Protein AF-A0A7S3JB21-F1 (afdb_monomer)

Solvent-accessible surface area (backbone atoms only — not comparable to full-atom values): 6173 Å² total; per-residue (Å²): 141,82,72,53,51,40,20,46,41,90,96,59,46,76,76,26,79,78,71,67,78,84,85,50,70,78,44,38,32,40,47,36,58,66,52,74,46,87,99,73,54,70,49,70,54,73,39,42,30,38,30,36,69,33,92,88,44,84,96,42,73,39,76,45,76,68,59,73,72,71,80,67,67,92,78,57,66,67,92,80,49,55,71,67,54,51,50,50,53,51,52,52,42,47,56,43,73,75,106

Nearest PDB structures (foldseek):
  5jr6-assembly1_B  TM=9.385E-01  e=4.884E-07  Plasmodium falciparum 3D7
  5jr6-assembly1_A  TM=9.382E-01  e=1.530E-06  Plasmodium falciparum 3D7
  5cnx-assembly1_C  TM=8.481E-01  e=8.242E-03  Escherichia coli K-12
  4bqu-assembly2_B  TM=5.488E-01  e=3.781E+00  Rhipicephalus appendiculatus
  7lhd-assembly1_FD  TM=3.035E-01  e=9.312E+00  Qubevirus durum

Secondary structure (DSSP, 8-state):
---S--B--TTS-SSBS--SSS--TT-EEEE--EEEETTTEEEE--EEEEEEE-SSSTT-EEEEE-------GGG--GGG--HHHHHHHHHHHHHHHH-

Mean predicted aligned error: 3.31 Å

Organism: NCBI:txid151035

Sequence (99 aa):
MHGTGHGVGHFLNVHEGPYLKPWRHGMVHTNEPGFYKEGAFGIRIENMLICLNDEKFEGFLRFENITKFPYWKRLIDPKFLNHEDVDYINEYHQNVRDA

InterPro domains:
  IPR000994 Peptidase M24 [PF00557] (1-50)
  IPR032416 Peptidase M24, C-terminal domain [PF16188] (59-98)
  IPR036005 Creatinase/aminopeptidase-like [G3DSA:3.90.230.10] (1-99)
  IPR036005 Creatinase/aminopeptidase-like [SSF55920] (1-85)
  IPR050422 Xaa-Pro aminopeptidase P [PTHR43763] (2-98)

pLDDT: mean 95.32, std 5.76, range [65.94, 98.56]

Radius of gyration: 15.51 Å; Cα contacts (8 Å, |Δi|>4): 131; chains: 1; bounding box: 36×33×43 Å

Structure (mmCIF, N/CA/C/O backbone):
data_AF-A0A7S3JB21-F1
#
_entry.id   AF-A0A7S3JB21-F1
#
loop_
_atom_site.group_PDB
_atom_site.id
_atom_site.type_symbol
_atom_site.label_atom_id
_atom_site.label_alt_id
_atom_site.label_comp_id
_atom_site.label_asym_id
_atom_site.label_entity_id
_atom_site.label_seq_id
_atom_site.pdbx_PDB_ins_code
_atom_site.Cartn_x
_atom_site.Cartn_y
_atom_site.Cartn_z
_atom_site.occupancy
_atom_site.B_iso_or_equiv
_atom_site.auth_seq_id
_atom_site.auth_comp_id
_atom_site.auth_asym_id
_atom_site.auth_atom_id
_atom_site.pdbx_PDB_model_num
ATOM 1 N N . MET A 1 1 ? 6.449 -3.549 18.787 1.00 79.44 1 MET A N 1
ATOM 2 C CA . MET A 1 1 ? 7.002 -2.599 17.794 1.00 79.44 1 MET A CA 1
ATOM 3 C C . MET A 1 1 ? 7.591 -3.423 16.653 1.00 79.44 1 MET A C 1
ATOM 5 O O . MET A 1 1 ? 8.192 -4.444 16.961 1.00 79.44 1 MET A O 1
ATOM 9 N N . HIS A 1 2 ? 7.368 -3.053 15.387 1.00 94.44 2 HIS A N 1
ATOM 10 C CA . HIS A 1 2 ? 7.856 -3.783 14.202 1.00 94.44 2 HIS A CA 1
ATOM 11 C C . HIS A 1 2 ? 8.277 -2.806 13.086 1.00 94.44 2 HIS A C 1
ATOM 13 O O . HIS A 1 2 ? 8.016 -1.609 13.202 1.00 94.44 2 HIS A O 1
ATOM 19 N N . GLY A 1 3 ? 8.951 -3.301 12.041 1.00 92.69 3 GLY A N 1
ATOM 20 C CA . GLY A 1 3 ? 9.301 -2.506 10.856 1.00 92.69 3 GLY A CA 1
ATOM 21 C C . GLY A 1 3 ? 8.095 -2.260 9.944 1.00 92.69 3 GLY A C 1
ATOM 22 O O . GLY A 1 3 ? 7.100 -2.968 10.038 1.00 92.69 3 GLY A O 1
ATOM 23 N N . THR A 1 4 ? 8.173 -1.266 9.058 1.00 93.94 4 THR A N 1
ATOM 24 C CA . THR A 1 4 ? 7.073 -0.923 8.131 1.00 93.94 4 THR A CA 1
ATOM 25 C C . THR A 1 4 ? 6.943 -1.897 6.955 1.00 93.94 4 THR A C 1
ATOM 27 O O . THR A 1 4 ? 5.954 -1.835 6.236 1.00 93.94 4 THR A O 1
ATOM 30 N N . GLY A 1 5 ? 7.930 -2.768 6.742 1.00 93.75 5 GLY A N 1
ATOM 31 C CA . GLY A 1 5 ? 7.865 -3.817 5.730 1.00 93.75 5 GLY A CA 1
ATOM 32 C C . GLY A 1 5 ? 9.178 -4.561 5.525 1.00 93.75 5 GLY A C 1
ATOM 33 O O . GLY A 1 5 ? 10.218 -4.184 6.076 1.00 93.75 5 GLY A O 1
ATOM 34 N N . HIS A 1 6 ? 9.136 -5.588 4.684 1.00 94.94 6 HIS A N 1
ATOM 35 C CA . HIS A 1 6 ? 10.259 -6.449 4.317 1.00 94.94 6 HIS A CA 1
ATOM 36 C C . HIS A 1 6 ? 10.202 -6.860 2.836 1.00 94.94 6 HIS A C 1
ATOM 38 O O . HIS A 1 6 ? 9.156 -6.761 2.192 1.00 94.94 6 HIS A O 1
ATOM 44 N N . GLY A 1 7 ? 11.329 -7.337 2.296 1.00 94.69 7 GLY A N 1
ATOM 45 C CA . GLY A 1 7 ? 11.377 -7.869 0.936 1.00 94.69 7 GLY A CA 1
ATOM 46 C C . GLY A 1 7 ? 10.632 -9.198 0.847 1.00 94.69 7 GLY A C 1
ATOM 47 O O . GLY A 1 7 ? 10.501 -9.900 1.855 1.00 94.69 7 GLY A O 1
ATOM 48 N N . VAL A 1 8 ? 10.150 -9.544 -0.345 1.00 96.12 8 VAL A N 1
ATOM 49 C CA . VAL A 1 8 ? 9.462 -10.817 -0.605 1.00 96.12 8 VAL A CA 1
ATOM 50 C C . VAL A 1 8 ? 10.072 -11.480 -1.834 1.00 96.12 8 VAL A C 1
ATOM 52 O O . VAL A 1 8 ? 10.066 -10.901 -2.920 1.00 96.12 8 VAL A O 1
ATOM 55 N N . GLY A 1 9 ? 10.567 -12.706 -1.666 1.00 95.38 9 GLY A N 1
ATOM 56 C CA . GLY A 1 9 ? 11.167 -13.471 -2.750 1.00 95.38 9 GLY A CA 1
ATOM 57 C C . GLY A 1 9 ? 10.120 -14.137 -3.646 1.00 95.38 9 GLY A C 1
ATOM 58 O O . GLY A 1 9 ? 9.100 -14.652 -3.181 1.00 95.38 9 GLY A O 1
ATOM 59 N N . HIS A 1 10 ? 10.376 -14.181 -4.952 1.00 95.06 10 HIS A N 1
ATOM 60 C CA . HIS A 1 10 ? 9.486 -14.841 -5.909 1.00 95.06 10 HIS A CA 1
ATOM 61 C C . HIS A 1 10 ? 9.592 -16.371 -5.795 1.00 95.06 10 HIS A C 1
ATOM 63 O O . HIS A 1 10 ? 10.588 -16.958 -6.214 1.00 95.06 10 HIS A O 1
ATOM 69 N N . PHE A 1 11 ? 8.559 -17.010 -5.229 1.00 96.62 11 PHE A N 1
ATOM 70 C CA . PHE A 1 11 ? 8.549 -18.441 -4.876 1.00 96.62 11 PHE A CA 1
ATOM 71 C C . PHE A 1 11 ? 9.704 -18.847 -3.933 1.00 96.62 11 PHE A C 1
ATOM 73 O O . PHE A 1 11 ? 10.226 -19.959 -3.989 1.00 96.62 11 PHE A O 1
ATOM 80 N N . LEU A 1 12 ? 10.105 -17.920 -3.058 1.00 96.31 12 LEU A N 1
ATOM 81 C CA . LEU A 1 12 ? 11.154 -18.093 -2.052 1.00 96.31 12 LEU A CA 1
ATOM 82 C C . LEU A 1 12 ? 10.632 -17.643 -0.675 1.00 96.31 12 LEU A C 1
ATOM 84 O O . LEU A 1 12 ? 9.473 -17.879 -0.332 1.00 96.31 12 LEU A O 1
ATOM 88 N N . ASN A 1 13 ? 11.488 -17.034 0.146 1.00 97.12 13 ASN A N 1
ATOM 89 C CA . ASN A 1 13 ? 11.138 -16.622 1.497 1.00 97.12 13 ASN A CA 1
ATOM 90 C C . ASN A 1 13 ? 10.159 -15.442 1.486 1.00 97.12 13 ASN A C 1
ATOM 92 O O . ASN A 1 13 ? 10.349 -14.469 0.757 1.00 97.12 13 ASN A O 1
ATOM 96 N N . VAL A 1 14 ? 9.169 -15.493 2.383 1.00 96.62 14 VAL A N 1
ATOM 97 C CA . VAL A 1 14 ? 8.264 -14.358 2.637 1.00 96.62 14 VAL A CA 1
ATOM 98 C C . VAL A 1 14 ? 9.014 -13.155 3.215 1.00 96.62 14 VAL A C 1
ATOM 100 O O . VAL A 1 14 ? 8.658 -12.024 2.923 1.00 96.62 14 VAL A O 1
ATOM 103 N N . HIS A 1 15 ? 10.084 -13.401 3.976 1.00 95.44 15 HIS A N 1
ATOM 104 C CA . HIS A 1 15 ? 11.011 -12.384 4.466 1.00 95.44 15 HIS A CA 1
ATOM 105 C C . HIS A 1 15 ? 12.341 -12.527 3.722 1.00 95.44 15 HIS A C 1
ATOM 107 O O . HIS A 1 15 ? 13.165 -13.380 4.063 1.00 95.44 15 HIS A O 1
ATOM 113 N N . GLU A 1 16 ? 12.544 -11.710 2.693 1.00 93.88 16 GLU A N 1
ATOM 114 C CA . GLU A 1 16 ? 13.769 -11.687 1.899 1.00 93.88 16 GLU A CA 1
ATOM 115 C C . GLU A 1 16 ? 14.584 -10.422 2.192 1.00 93.88 16 GLU A C 1
ATOM 117 O O . GLU A 1 16 ? 14.071 -9.302 2.206 1.00 93.88 16 GLU A O 1
ATOM 122 N N . GLY A 1 17 ? 15.874 -10.619 2.467 1.00 85.75 17 GLY A N 1
ATOM 123 C CA . GLY A 1 17 ? 16.842 -9.535 2.589 1.00 85.75 17 GLY A CA 1
ATOM 124 C C . GLY A 1 17 ? 17.560 -9.264 1.260 1.00 85.75 17 GLY A C 1
ATOM 125 O O . GLY A 1 17 ? 17.579 -10.129 0.387 1.00 85.75 17 GLY A O 1
ATOM 126 N N . PRO A 1 18 ? 18.241 -8.115 1.120 1.00 80.00 18 PRO A N 1
ATOM 127 C CA . PRO A 1 18 ? 18.442 -7.088 2.141 1.00 80.00 18 PRO A CA 1
ATOM 128 C C . PRO A 1 18 ? 17.207 -6.197 2.352 1.00 80.00 18 PRO A C 1
ATOM 130 O O . PRO A 1 18 ? 16.537 -5.796 1.411 1.00 80.00 18 PRO A O 1
ATOM 133 N N . TYR A 1 19 ? 16.938 -5.850 3.614 1.00 65.94 19 TYR A N 1
ATOM 134 C CA . TYR A 1 19 ? 15.707 -5.169 4.043 1.00 65.94 19 TYR A CA 1
ATOM 135 C C . TYR A 1 19 ? 15.637 -3.670 3.703 1.00 65.94 19 TYR A C 1
ATOM 137 O O . TYR A 1 19 ? 14.617 -3.039 3.973 1.00 65.94 19 TYR A O 1
ATOM 145 N N . LEU A 1 20 ? 16.715 -3.066 3.184 1.00 68.81 20 LEU A N 1
ATOM 146 C CA . LEU A 1 20 ? 16.836 -1.613 3.041 1.00 68.81 20 LEU A CA 1
ATOM 147 C C . LEU A 1 20 ? 17.663 -1.180 1.822 1.00 68.81 20 LEU A C 1
ATOM 149 O O . LEU A 1 20 ? 18.452 -1.940 1.268 1.00 68.81 20 LEU A O 1
ATOM 153 N N . LYS A 1 21 ? 17.444 0.098 1.483 1.00 70.44 21 LYS A N 1
ATOM 154 C CA . LYS A 1 21 ? 18.013 0.939 0.419 1.00 70.44 21 LYS A CA 1
ATOM 155 C C . LYS A 1 21 ? 19.446 0.604 -0.052 1.00 70.44 21 LYS A C 1
ATOM 157 O O . LYS A 1 21 ? 20.287 0.201 0.746 1.00 70.44 21 LYS A O 1
ATOM 162 N N . PRO A 1 22 ? 19.775 0.953 -1.312 1.00 86.62 22 PRO A N 1
ATOM 163 C CA . PRO A 1 22 ? 18.946 1.724 -2.248 1.00 86.62 22 PRO A CA 1
ATOM 164 C C . PRO A 1 22 ? 17.842 0.885 -2.896 1.00 86.62 22 PRO A C 1
ATOM 166 O O . PRO A 1 22 ? 18.076 -0.258 -3.280 1.00 86.62 22 PRO A O 1
ATOM 169 N N . TRP A 1 23 ? 16.650 1.478 -3.025 1.00 91.12 23 TRP A N 1
ATOM 170 C CA . TRP A 1 23 ? 15.562 0.902 -3.814 1.00 91.12 23 TRP A CA 1
ATOM 171 C C . TRP A 1 23 ? 15.984 0.789 -5.274 1.00 91.12 23 TRP A C 1
ATOM 173 O O . TRP A 1 23 ? 16.694 1.656 -5.789 1.00 91.12 23 TRP A O 1
ATOM 183 N N . ARG A 1 24 ? 15.541 -0.277 -5.936 1.00 92.81 24 ARG A N 1
ATOM 184 C CA . ARG A 1 24 ? 15.793 -0.516 -7.354 1.00 92.81 24 ARG A CA 1
ATOM 185 C C . ARG A 1 24 ? 14.516 -0.988 -8.028 1.00 92.81 24 ARG A C 1
ATOM 187 O O . ARG A 1 24 ? 13.698 -1.664 -7.405 1.00 92.81 24 ARG A O 1
ATOM 194 N N . HIS A 1 25 ? 14.402 -0.661 -9.309 1.00 95.00 25 HIS A N 1
ATOM 195 C CA . HIS A 1 25 ? 13.382 -1.218 -10.185 1.00 95.00 25 HIS A CA 1
ATOM 196 C C . HIS A 1 25 ? 13.320 -2.750 -10.054 1.00 95.00 25 HIS A C 1
ATOM 198 O O . HIS A 1 25 ? 14.357 -3.416 -10.055 1.00 95.00 25 HIS A O 1
ATOM 204 N N . GLY A 1 26 ? 12.111 -3.294 -9.943 1.00 95.06 26 GLY A N 1
ATOM 205 C CA . GLY A 1 26 ? 11.828 -4.723 -9.825 1.00 95.06 26 GLY A CA 1
ATOM 206 C C . GLY A 1 26 ? 11.825 -5.275 -8.396 1.00 95.06 26 GLY A C 1
ATOM 207 O O . GLY A 1 26 ? 11.421 -6.417 -8.204 1.00 95.06 26 GLY A O 1
ATOM 208 N N . MET A 1 27 ? 12.239 -4.502 -7.384 1.00 95.31 27 MET A N 1
ATOM 209 C CA . MET A 1 27 ? 12.154 -4.954 -5.989 1.00 95.31 27 MET A CA 1
ATOM 210 C C . MET A 1 27 ? 10.694 -5.072 -5.533 1.00 95.31 27 MET A C 1
ATOM 212 O O . MET A 1 27 ? 9.902 -4.158 -5.768 1.00 95.31 27 MET A O 1
ATOM 216 N N . VAL A 1 28 ? 10.367 -6.165 -4.836 1.00 95.75 28 VAL A N 1
ATOM 217 C CA . VAL A 1 28 ? 9.053 -6.407 -4.224 1.00 95.75 28 VAL A CA 1
ATOM 218 C C . VAL A 1 28 ? 9.169 -6.325 -2.703 1.00 95.75 28 VAL A C 1
ATOM 220 O O . VAL A 1 28 ? 10.046 -6.957 -2.114 1.00 95.75 28 VAL A O 1
ATOM 223 N N . HIS A 1 29 ? 8.286 -5.550 -2.071 1.00 95.44 29 HIS A N 1
ATOM 224 C CA . HIS A 1 29 ? 8.326 -5.266 -0.631 1.00 95.44 29 HIS A CA 1
ATOM 225 C C . HIS A 1 29 ? 6.921 -5.187 -0.032 1.00 95.44 29 HIS A C 1
ATOM 227 O O . HIS A 1 29 ? 5.973 -4.856 -0.742 1.00 95.44 29 HIS A O 1
ATOM 233 N N . THR A 1 30 ? 6.773 -5.432 1.267 1.00 96.75 30 THR A N 1
ATOM 234 C CA . THR A 1 30 ? 5.519 -5.160 1.989 1.00 96.75 30 THR A CA 1
ATOM 235 C C . THR A 1 30 ? 5.442 -3.701 2.452 1.00 96.75 30 THR A C 1
ATOM 237 O O . THR A 1 30 ? 6.447 -3.049 2.718 1.00 96.75 30 THR A O 1
ATOM 240 N N . ASN A 1 31 ? 4.238 -3.149 2.545 1.00 97.00 31 ASN A N 1
ATOM 241 C CA . ASN A 1 31 ? 3.946 -1.892 3.225 1.00 97.00 31 ASN A CA 1
ATOM 242 C C . ASN A 1 31 ? 2.854 -2.174 4.247 1.00 97.00 31 ASN A C 1
ATOM 244 O O . ASN A 1 31 ? 1.697 -2.351 3.869 1.00 97.00 31 ASN A O 1
ATOM 248 N N . GLU A 1 32 ? 3.245 -2.269 5.514 1.00 97.69 32 GLU A N 1
ATOM 249 C CA . GLU A 1 32 ? 2.448 -2.887 6.573 1.00 97.69 32 GLU A CA 1
ATOM 250 C C . GLU A 1 32 ? 2.406 -2.091 7.892 1.00 97.69 32 GLU A C 1
ATOM 252 O O . GLU A 1 32 ? 2.656 -2.644 8.966 1.00 97.69 32 GLU A O 1
ATOM 257 N N . PRO A 1 33 ? 2.088 -0.783 7.885 1.00 98.12 33 PRO A N 1
ATOM 258 C CA . PRO A 1 33 ? 1.938 -0.034 9.126 1.00 98.12 33 PRO A CA 1
ATOM 259 C C . PRO A 1 33 ? 0.862 -0.656 10.031 1.00 98.12 33 PRO A C 1
ATOM 261 O O . PRO A 1 33 ? -0.196 -1.109 9.579 1.00 98.12 33 PRO A O 1
ATOM 264 N N . GLY A 1 34 ? 1.124 -0.642 11.339 1.00 97.75 34 GLY A N 1
ATOM 265 C CA . GLY A 1 34 ? 0.213 -1.186 12.338 1.00 97.75 34 GLY A CA 1
ATOM 266 C C . GLY A 1 34 ? 0.226 -0.423 13.658 1.00 97.75 34 GLY A C 1
ATOM 267 O O . GLY A 1 34 ? 1.209 0.219 14.028 1.00 97.75 34 GLY A O 1
ATOM 268 N N . PHE A 1 35 ? -0.884 -0.517 14.382 1.00 98.00 35 PHE A N 1
ATOM 269 C CA . PHE A 1 35 ? -1.077 0.034 15.717 1.00 98.00 35 PHE A CA 1
ATOM 270 C C . PHE A 1 35 ? -1.691 -1.027 16.628 1.00 98.00 35 PHE A C 1
ATOM 272 O O . PHE A 1 35 ? -2.623 -1.730 16.237 1.00 98.00 35 PHE A O 1
ATOM 279 N N . TYR A 1 36 ? -1.196 -1.117 17.862 1.00 98.06 36 TYR A N 1
ATOM 280 C CA . TYR A 1 36 ? -1.628 -2.123 18.829 1.00 98.06 36 TYR A CA 1
ATOM 281 C C . TYR A 1 36 ? -1.838 -1.468 20.188 1.00 98.06 36 TYR A C 1
ATOM 283 O O . TYR A 1 36 ? -0.919 -0.862 20.740 1.00 98.06 36 TYR A O 1
ATOM 291 N N . LYS A 1 37 ? -3.049 -1.608 20.728 1.00 97.69 37 LYS A N 1
ATOM 292 C CA . LYS A 1 37 ? -3.422 -1.161 22.066 1.00 97.69 37 LYS A CA 1
ATOM 293 C C . LYS A 1 37 ? -3.581 -2.376 22.970 1.00 97.69 37 LYS A C 1
ATOM 295 O O . LYS A 1 37 ? -4.518 -3.160 22.808 1.00 97.69 37 LYS A O 1
ATOM 300 N N . GLU A 1 38 ? -2.660 -2.518 23.915 1.00 97.62 38 GLU A N 1
ATOM 301 C CA . GLU A 1 38 ? -2.643 -3.620 24.877 1.00 97.62 38 GLU A CA 1
ATOM 302 C C . GLU A 1 38 ? -3.975 -3.745 25.632 1.00 97.62 38 GLU A C 1
ATOM 304 O O . GLU A 1 38 ? -4.608 -2.745 25.978 1.00 97.62 38 GLU A O 1
ATOM 309 N N . GLY A 1 39 ? -4.429 -4.986 25.831 1.00 98.06 39 GLY A N 1
ATOM 310 C CA . GLY A 1 39 ? -5.706 -5.289 26.484 1.00 98.06 39 GLY A CA 1
ATOM 311 C C . GLY A 1 39 ? -6.957 -4.878 25.695 1.00 98.06 39 GLY A C 1
ATOM 312 O O . GLY A 1 39 ? -8.057 -4.983 26.231 1.00 98.06 39 GLY A O 1
ATOM 313 N N . ALA A 1 40 ? -6.816 -4.404 24.451 1.00 98.25 40 ALA A N 1
ATOM 314 C CA . ALA A 1 40 ? -7.932 -3.951 23.626 1.00 98.25 40 ALA A CA 1
ATOM 315 C C . ALA A 1 40 ? -7.885 -4.539 22.207 1.00 98.25 40 ALA A C 1
ATOM 317 O O . ALA A 1 40 ? -8.445 -5.604 21.965 1.00 98.25 40 ALA A O 1
ATOM 318 N N . PH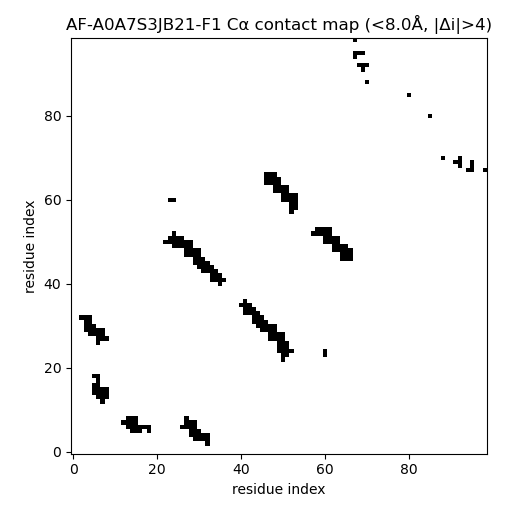E A 1 41 ? -7.250 -3.852 21.254 1.00 98.00 41 PHE A N 1
ATOM 319 C CA . PHE A 1 41 ? -7.290 -4.218 19.837 1.00 98.00 41 PHE A CA 1
ATOM 320 C C . PHE A 1 41 ? -5.966 -3.927 19.128 1.00 98.00 41 PHE A C 1
ATOM 322 O O . PHE A 1 41 ? -5.128 -3.168 19.617 1.00 98.00 41 PHE A O 1
ATOM 329 N N . GLY A 1 42 ? -5.805 -4.500 17.938 1.00 98.12 42 GLY A N 1
ATOM 330 C CA . GLY A 1 42 ? -4.714 -4.196 17.020 1.00 98.12 42 GLY A CA 1
ATOM 331 C C . GLY A 1 42 ? -5.219 -4.091 15.589 1.00 98.12 42 GLY A C 1
ATOM 332 O O . GLY A 1 42 ? -6.199 -4.739 15.225 1.00 98.12 42 GLY A O 1
ATOM 333 N N . ILE A 1 43 ? -4.565 -3.253 14.793 1.00 98.19 43 ILE A N 1
ATOM 334 C CA . ILE A 1 43 ? -4.858 -3.048 13.375 1.00 98.19 43 ILE A CA 1
ATOM 335 C C . ILE A 1 43 ? -3.527 -3.035 12.631 1.00 98.19 43 ILE A C 1
ATOM 337 O O . ILE A 1 43 ? -2.601 -2.340 13.041 1.00 98.19 43 ILE A O 1
ATOM 341 N N . ARG A 1 44 ? -3.449 -3.776 11.527 1.00 98.56 44 ARG A N 1
ATOM 342 C CA . ARG A 1 44 ? -2.382 -3.680 10.528 1.00 98.56 44 ARG A CA 1
ATOM 343 C C . ARG A 1 44 ? -3.026 -3.725 9.150 1.00 98.56 44 ARG A C 1
ATOM 345 O O . ARG A 1 44 ? -3.962 -4.496 8.944 1.00 98.56 44 ARG A O 1
ATOM 352 N N . ILE A 1 45 ? -2.552 -2.881 8.243 1.00 98.50 45 ILE A N 1
ATOM 353 C CA . ILE A 1 45 ? -2.974 -2.867 6.841 1.00 98.50 45 ILE A CA 1
ATOM 354 C C . ILE A 1 45 ? -1.723 -3.125 6.022 1.00 98.50 45 ILE A C 1
ATOM 356 O O . ILE A 1 45 ? -0.774 -2.362 6.143 1.00 98.50 45 ILE A O 1
ATOM 360 N N . GLU A 1 46 ? -1.723 -4.193 5.231 1.00 98.50 46 GLU A N 1
ATOM 361 C CA . GLU A 1 46 ? -0.529 -4.711 4.569 1.00 98.50 46 GLU A CA 1
ATOM 362 C C . GLU A 1 46 ? -0.788 -4.986 3.089 1.00 98.50 46 GLU A C 1
ATOM 364 O O . GLU A 1 46 ? -1.678 -5.764 2.746 1.00 98.50 46 GLU A O 1
ATOM 369 N N . ASN A 1 47 ? 0.026 -4.372 2.228 1.00 98.38 47 ASN A N 1
ATOM 370 C CA . ASN A 1 47 ? 0.071 -4.657 0.795 1.00 98.38 47 ASN A CA 1
ATOM 371 C C . ASN A 1 47 ? 1.490 -5.045 0.368 1.00 98.38 47 ASN A C 1
ATOM 373 O O . ASN A 1 47 ? 2.462 -4.492 0.872 1.00 98.38 47 ASN A O 1
ATOM 377 N N . MET A 1 48 ? 1.604 -5.924 -0.628 1.00 97.75 48 MET A N 1
ATOM 378 C CA . MET A 1 48 ? 2.824 -6.085 -1.416 1.00 97.75 48 MET A CA 1
ATOM 379 C C . MET A 1 48 ? 2.868 -5.021 -2.514 1.00 97.75 48 MET A C 1
ATOM 381 O O . MET A 1 48 ? 1.883 -4.810 -3.230 1.00 97.75 48 MET A O 1
ATOM 385 N N . LEU A 1 49 ? 4.023 -4.382 -2.657 1.00 96.69 49 LEU A N 1
ATOM 386 C CA . LEU A 1 49 ? 4.318 -3.337 -3.625 1.00 96.69 49 LEU A CA 1
ATOM 387 C C . LEU A 1 49 ? 5.478 -3.763 -4.524 1.00 96.69 49 LEU A C 1
ATOM 389 O O . LEU A 1 49 ? 6.435 -4.369 -4.042 1.00 96.69 49 LEU A O 1
ATOM 393 N N . ILE A 1 50 ? 5.436 -3.382 -5.799 1.00 96.75 50 ILE A N 1
ATOM 394 C CA . ILE A 1 50 ? 6.592 -3.441 -6.700 1.00 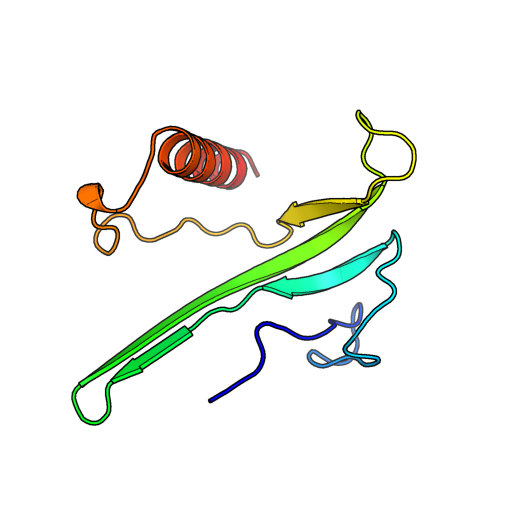96.75 50 ILE A CA 1
ATOM 395 C C . ILE A 1 50 ? 7.164 -2.041 -6.919 1.00 96.75 50 ILE A C 1
ATOM 397 O O . ILE A 1 50 ? 6.426 -1.083 -7.146 1.00 96.75 50 ILE A O 1
ATOM 401 N N . CYS A 1 51 ? 8.487 -1.921 -6.827 1.00 96.06 51 CYS A N 1
ATOM 402 C CA . CYS A 1 51 ? 9.221 -0.704 -7.141 1.00 96.06 51 CYS A CA 1
ATOM 403 C C . CYS A 1 51 ? 9.493 -0.635 -8.645 1.00 96.06 51 CYS A C 1
ATOM 405 O O . CYS A 1 51 ? 10.094 -1.544 -9.215 1.00 96.06 51 CYS A O 1
ATOM 407 N N . LEU A 1 52 ? 9.069 0.444 -9.292 1.00 97.31 52 LEU A N 1
ATOM 408 C CA . LEU A 1 52 ? 9.187 0.656 -10.731 1.00 97.31 52 LEU A CA 1
ATOM 409 C C . LEU A 1 52 ? 9.862 1.999 -11.009 1.00 97.31 52 LEU A C 1
ATOM 411 O O . LEU A 1 52 ? 9.909 2.872 -10.145 1.00 97.31 52 LEU A O 1
ATOM 415 N N . ASN A 1 53 ? 10.377 2.170 -12.227 1.00 97.75 53 ASN A N 1
ATOM 416 C CA . ASN A 1 53 ? 10.818 3.494 -12.658 1.00 97.75 53 ASN A CA 1
ATOM 417 C C . ASN A 1 53 ? 9.568 4.343 -12.879 1.00 97.75 53 ASN A C 1
ATOM 419 O O . ASN A 1 53 ? 8.564 3.837 -13.388 1.00 97.75 53 ASN A O 1
ATOM 423 N N . ASP A 1 54 ? 9.616 5.606 -12.475 1.00 97.06 54 ASP A N 1
ATOM 424 C CA . ASP A 1 54 ? 8.519 6.519 -12.747 1.00 97.06 54 ASP A CA 1
ATOM 425 C C . ASP A 1 54 ? 8.522 6.898 -14.236 1.00 97.06 54 ASP A C 1
ATOM 427 O O . ASP A 1 54 ? 9.547 7.281 -14.798 1.00 97.06 54 ASP A O 1
ATOM 431 N N . GLU A 1 55 ? 7.374 6.744 -14.891 1.00 94.31 55 GLU A N 1
ATOM 432 C CA . GLU A 1 55 ? 7.217 7.005 -16.326 1.00 94.31 55 GLU A CA 1
ATOM 433 C C . GLU A 1 55 ? 7.051 8.499 -16.635 1.00 94.31 55 GLU A C 1
ATOM 435 O O . GLU A 1 55 ? 7.277 8.926 -17.765 1.00 94.31 55 GLU A O 1
ATOM 440 N N . LYS A 1 56 ? 6.645 9.300 -15.643 1.00 95.88 56 LYS A N 1
ATOM 441 C CA . LYS A 1 56 ? 6.410 10.744 -15.772 1.00 95.88 56 LYS A CA 1
ATOM 442 C C . LYS A 1 56 ? 7.605 11.559 -15.289 1.00 95.88 56 LYS A C 1
ATOM 444 O O . LYS A 1 56 ? 7.825 12.662 -15.787 1.00 95.88 56 LYS A O 1
ATOM 449 N N . PHE A 1 57 ? 8.364 11.033 -14.330 1.00 95.94 57 PHE A N 1
ATOM 450 C CA . PHE A 1 57 ? 9.481 11.726 -13.695 1.00 95.94 57 PHE A CA 1
ATOM 451 C C . PHE A 1 57 ? 10.787 10.948 -13.885 1.00 95.94 57 PHE A C 1
ATOM 453 O O . PHE A 1 57 ? 11.129 10.062 -13.103 1.00 95.94 57 PHE A O 1
ATOM 460 N N . GLU A 1 58 ? 11.544 11.302 -14.925 1.00 95.31 58 GLU A N 1
ATOM 461 C CA . GLU A 1 58 ? 12.824 10.658 -15.232 1.00 95.31 58 GLU A CA 1
ATOM 462 C C . GLU A 1 58 ? 13.785 10.707 -14.030 1.00 95.31 58 GLU A C 1
ATOM 464 O O . GLU A 1 58 ? 13.984 11.747 -13.401 1.00 95.31 58 GLU A O 1
ATOM 469 N N . GLY A 1 59 ? 14.378 9.557 -13.697 1.00 95.00 59 GLY A N 1
ATOM 470 C CA . GLY A 1 59 ? 15.276 9.406 -12.549 1.00 95.00 59 GLY A CA 1
ATOM 471 C C . GLY A 1 59 ? 14.579 9.153 -11.206 1.00 95.00 59 GLY A C 1
ATOM 472 O O . GLY A 1 59 ? 15.270 8.904 -10.217 1.00 95.00 59 GLY A O 1
ATOM 473 N N . PHE A 1 60 ? 13.243 9.161 -11.156 1.00 97.31 60 PHE A N 1
ATOM 474 C CA . PHE A 1 60 ? 12.468 8.825 -9.960 1.00 97.31 60 PHE A CA 1
ATOM 475 C C . PHE A 1 60 ? 11.941 7.383 -10.000 1.00 97.31 60 PHE A C 1
ATOM 477 O O . PHE A 1 60 ? 11.854 6.743 -11.049 1.00 97.31 60 PHE A O 1
ATOM 484 N N . LEU A 1 61 ? 11.605 6.862 -8.817 1.00 96.75 61 LEU A N 1
ATOM 485 C CA . LEU A 1 61 ? 10.972 5.557 -8.627 1.00 96.75 61 LEU A CA 1
ATOM 486 C C . LEU A 1 61 ? 9.544 5.752 -8.114 1.00 96.75 61 LEU A C 1
ATOM 488 O O . LEU A 1 61 ? 9.292 6.663 -7.323 1.00 96.75 61 LEU A O 1
ATOM 492 N N . ARG A 1 62 ? 8.648 4.842 -8.493 1.00 96.50 62 ARG A N 1
ATOM 493 C CA . ARG A 1 62 ? 7.273 4.753 -7.990 1.00 96.50 62 ARG A CA 1
ATOM 494 C C . ARG A 1 62 ? 6.984 3.363 -7.438 1.00 96.50 62 ARG A C 1
ATOM 496 O O . ARG A 1 62 ? 7.637 2.392 -7.816 1.00 96.50 62 ARG A O 1
ATOM 503 N N . PHE A 1 63 ? 5.979 3.264 -6.575 1.00 96.38 63 PHE A N 1
ATOM 504 C CA . PHE A 1 63 ? 5.453 1.982 -6.111 1.00 96.38 63 PHE A CA 1
ATOM 505 C C . PHE A 1 63 ? 4.110 1.683 -6.761 1.00 96.38 63 PHE A C 1
ATOM 507 O O . PHE A 1 63 ? 3.308 2.585 -6.992 1.00 96.38 63 PHE A O 1
ATOM 514 N N . GLU A 1 64 ? 3.855 0.405 -7.008 1.00 96.25 64 GLU A N 1
ATOM 515 C CA . GLU A 1 64 ? 2.567 -0.080 -7.490 1.00 96.25 64 GLU A CA 1
ATOM 516 C C . GLU A 1 64 ? 2.072 -1.248 -6.633 1.00 96.25 64 GLU A C 1
ATOM 518 O O . GLU A 1 64 ? 2.854 -2.119 -6.250 1.00 96.25 64 GLU A O 1
ATOM 523 N N . ASN A 1 65 ? 0.773 -1.262 -6.319 1.00 96.75 65 ASN A N 1
ATOM 524 C CA . ASN A 1 65 ? 0.153 -2.308 -5.506 1.00 96.75 65 ASN A CA 1
ATOM 525 C C . ASN A 1 65 ? -0.015 -3.614 -6.295 1.00 96.75 65 ASN A C 1
ATOM 527 O O . ASN A 1 65 ? -0.793 -3.665 -7.254 1.00 96.75 65 ASN A O 1
ATOM 531 N N . ILE A 1 66 ? 0.623 -4.681 -5.806 1.00 96.69 66 ILE A N 1
ATOM 532 C CA . ILE A 1 66 ? 0.404 -6.056 -6.273 1.00 96.69 66 ILE A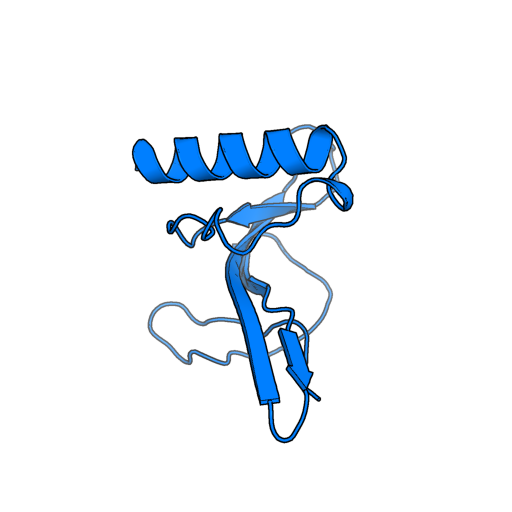 CA 1
ATOM 533 C C . ILE A 1 66 ? -0.806 -6.669 -5.561 1.00 96.69 66 ILE A C 1
ATOM 535 O O . ILE A 1 66 ? -1.631 -7.317 -6.200 1.00 96.69 66 ILE A O 1
ATOM 539 N N . THR A 1 67 ? -0.944 -6.453 -4.248 1.00 98.00 67 THR A N 1
ATOM 540 C CA . THR A 1 67 ? -2.102 -6.947 -3.486 1.00 98.00 67 THR A CA 1
ATOM 541 C C . THR A 1 67 ? -3.398 -6.346 -4.033 1.00 98.00 67 THR A C 1
ATOM 543 O O . THR A 1 67 ? -3.506 -5.128 -4.178 1.00 98.00 67 THR A O 1
ATOM 546 N N . LYS A 1 68 ? -4.396 -7.199 -4.308 1.00 97.38 68 LYS A N 1
ATOM 547 C CA . LYS A 1 68 ? -5.732 -6.794 -4.768 1.00 97.38 68 LYS A CA 1
ATOM 548 C C . LYS A 1 68 ? -6.804 -7.236 -3.774 1.00 97.38 68 LYS A C 1
ATOM 550 O O . LYS A 1 68 ? -7.410 -8.293 -3.911 1.00 97.38 68 LYS A O 1
ATOM 555 N N . PHE A 1 69 ? -7.023 -6.424 -2.744 1.00 98.12 69 PHE A N 1
ATOM 556 C CA . PHE A 1 69 ? -8.110 -6.632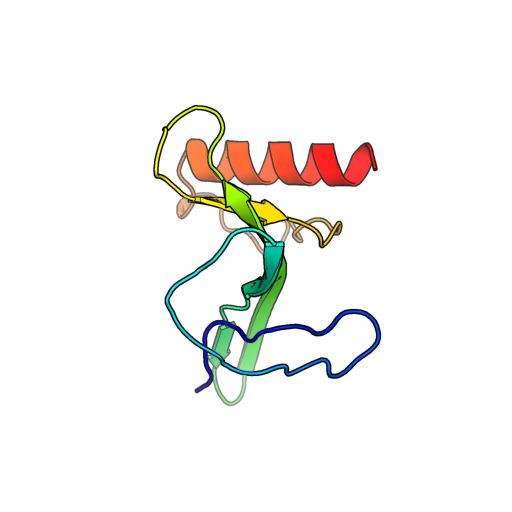 -1.786 1.00 98.12 69 PHE A CA 1
ATOM 557 C C . PHE A 1 69 ? -8.584 -5.292 -1.215 1.00 98.12 69 PHE A C 1
ATOM 559 O O . PHE A 1 69 ? -7.737 -4.477 -0.840 1.00 98.12 69 PHE A O 1
ATOM 566 N N . PRO A 1 70 ? -9.900 -5.014 -1.140 1.00 97.88 70 PRO A N 1
ATOM 567 C CA . PRO A 1 70 ? -10.372 -3.691 -0.762 1.00 97.88 70 PRO A CA 1
ATOM 568 C C . PRO A 1 70 ? -10.183 -3.431 0.737 1.00 97.88 70 PRO A C 1
ATOM 570 O O . PRO A 1 70 ? -10.367 -4.310 1.579 1.00 97.88 70 PRO A O 1
ATOM 573 N N . TYR A 1 71 ? -9.903 -2.178 1.089 1.00 98.12 71 TYR A N 1
ATOM 574 C CA . TYR A 1 71 ? -9.987 -1.717 2.476 1.00 98.12 71 TYR A CA 1
ATOM 575 C C . TYR A 1 71 ? -11.418 -1.790 3.018 1.00 98.12 71 TYR A C 1
ATOM 577 O O . TYR A 1 71 ? -12.396 -1.496 2.321 1.00 98.12 71 TYR A O 1
ATOM 585 N N . TRP A 1 72 ? -11.551 -2.101 4.307 1.00 97.75 72 TRP A N 1
ATOM 586 C CA . TRP A 1 72 ? -12.856 -2.183 4.951 1.00 97.75 72 TRP A CA 1
ATOM 587 C C . TRP A 1 72 ? -13.397 -0.795 5.314 1.00 97.75 72 TRP A C 1
ATOM 589 O O . TRP A 1 72 ? -13.075 -0.240 6.362 1.00 97.75 72 TRP A O 1
ATOM 599 N N . LYS A 1 73 ? -14.289 -0.254 4.473 1.00 96.44 73 LYS A N 1
ATOM 600 C CA . LYS A 1 73 ? -14.845 1.109 4.616 1.00 96.44 73 LYS A CA 1
ATOM 601 C C . LYS A 1 73 ? -15.455 1.423 5.989 1.00 96.44 73 LYS A C 1
ATOM 603 O O . LYS A 1 73 ? -15.435 2.571 6.405 1.00 96.44 73 LYS A O 1
ATOM 608 N N . ARG A 1 74 ? -15.974 0.421 6.713 1.00 98.00 74 ARG A N 1
ATOM 609 C CA . ARG A 1 74 ? -16.565 0.618 8.053 1.00 98.00 74 ARG A CA 1
ATOM 610 C C . ARG A 1 74 ? -15.544 1.001 9.130 1.00 98.00 74 ARG A C 1
ATOM 612 O O . ARG A 1 74 ? -15.959 1.477 10.179 1.00 98.00 74 ARG A O 1
ATOM 619 N N . LEU A 1 75 ? -14.252 0.767 8.891 1.00 97.69 75 LEU A N 1
ATOM 620 C CA . LEU A 1 75 ? -13.159 1.105 9.809 1.00 97.69 75 LEU A CA 1
ATOM 621 C C . LEU A 1 75 ? -12.409 2.382 9.406 1.00 97.69 75 LEU A C 1
ATOM 623 O O . LEU A 1 75 ? -11.384 2.703 10.000 1.00 97.69 75 LEU A O 1
ATOM 627 N N . ILE A 1 76 ? -12.906 3.103 8.402 1.00 97.75 76 ILE A N 1
ATOM 628 C CA . ILE A 1 76 ? -12.313 4.348 7.926 1.00 97.75 76 ILE A CA 1
ATOM 629 C C . ILE A 1 76 ? -13.147 5.501 8.478 1.00 97.75 76 ILE A C 1
ATOM 631 O O . ILE A 1 76 ? -14.350 5.560 8.234 1.00 97.75 76 ILE A O 1
ATOM 635 N N . ASP A 1 77 ? -12.512 6.410 9.216 1.00 97.69 77 ASP A N 1
ATOM 636 C CA . ASP A 1 77 ? -13.137 7.651 9.677 1.00 97.69 77 ASP A CA 1
ATOM 637 C C . ASP A 1 77 ? -12.809 8.775 8.672 1.00 97.69 77 ASP A C 1
ATOM 639 O O . ASP A 1 77 ? -11.663 9.237 8.641 1.00 97.69 77 ASP A O 1
ATOM 643 N N . PRO A 1 78 ? -13.773 9.219 7.836 1.00 95.62 78 PRO A N 1
ATOM 644 C CA . PRO A 1 78 ? -13.506 10.144 6.735 1.00 95.62 78 PRO A CA 1
ATOM 645 C C . PRO A 1 78 ? -12.978 11.507 7.178 1.00 95.62 78 PRO A C 1
ATOM 647 O O . PRO A 1 78 ? -12.403 12.220 6.367 1.00 95.62 78 PRO A O 1
ATOM 650 N N . LYS A 1 79 ? -13.135 11.883 8.455 1.00 97.81 79 LYS A N 1
ATOM 651 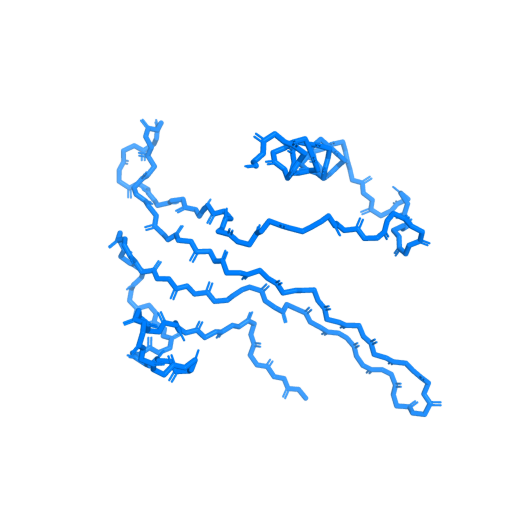C CA . LYS A 1 79 ? -12.625 13.167 8.958 1.00 97.81 79 LYS A CA 1
ATOM 652 C C . LYS A 1 79 ? -11.095 13.254 8.953 1.00 97.81 79 LYS A C 1
ATOM 654 O O . LYS A 1 79 ? -10.557 14.351 9.065 1.00 97.81 79 LYS A O 1
ATOM 659 N N . PHE A 1 80 ? -10.409 12.109 8.900 1.00 97.62 80 PHE A N 1
ATOM 660 C CA . PHE A 1 80 ? -8.949 12.031 8.828 1.00 97.62 80 PHE A CA 1
ATOM 661 C C . PHE A 1 80 ? -8.428 11.896 7.395 1.00 97.62 80 PHE A C 1
ATOM 663 O O . PHE A 1 80 ? -7.220 11.783 7.219 1.00 97.62 80 PHE A O 1
ATOM 670 N N . LEU A 1 81 ? -9.314 11.887 6.396 1.00 97.94 81 LEU A N 1
ATOM 671 C CA . LEU A 1 81 ? -8.944 11.774 4.992 1.00 97.94 81 LEU A CA 1
ATOM 672 C C . LEU A 1 81 ? -9.081 13.126 4.301 1.00 97.94 81 LEU A C 1
ATOM 674 O O . LEU A 1 81 ? -10.081 13.827 4.476 1.00 97.94 81 LEU A O 1
ATOM 678 N N . ASN A 1 82 ? -8.092 13.477 3.489 1.00 98.31 82 ASN A N 1
ATOM 679 C CA . ASN A 1 82 ? -8.226 14.553 2.518 1.00 98.31 82 ASN A CA 1
ATOM 680 C C . ASN A 1 82 ? -8.828 14.015 1.199 1.00 98.31 82 ASN A C 1
ATOM 682 O O . ASN A 1 82 ? -9.132 12.827 1.067 1.00 98.31 82 ASN A O 1
ATOM 686 N N . HIS A 1 83 ? -9.032 14.898 0.220 1.00 98.06 83 HIS A N 1
ATOM 687 C CA . HIS A 1 83 ? -9.597 14.505 -1.074 1.00 98.06 83 HIS A CA 1
ATOM 688 C C . HIS A 1 83 ? -8.724 13.488 -1.826 1.00 98.06 83 HIS A C 1
ATOM 690 O O . HIS A 1 83 ? -9.260 12.521 -2.357 1.00 98.06 83 HIS A O 1
ATOM 696 N N . GLU A 1 84 ? -7.400 13.648 -1.797 1.00 98.38 84 GLU A N 1
ATOM 697 C CA . GLU A 1 84 ? -6.455 12.737 -2.454 1.00 98.38 84 GLU A CA 1
ATOM 698 C C . GLU A 1 84 ? -6.491 11.335 -1.826 1.00 98.38 84 GLU A C 1
ATOM 700 O O . GLU A 1 84 ? -6.469 10.339 -2.546 1.00 98.38 84 GLU A O 1
ATOM 705 N N . ASP A 1 85 ? -6.629 11.235 -0.499 1.00 97.88 85 ASP A N 1
ATOM 7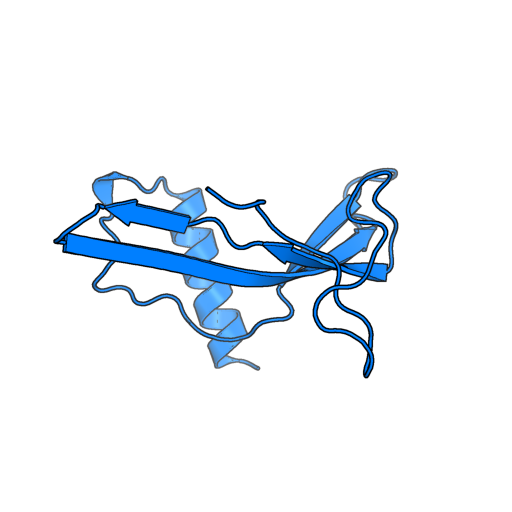06 C CA . ASP A 1 85 ? -6.765 9.950 0.196 1.00 97.88 85 ASP A CA 1
ATOM 707 C C . ASP A 1 85 ? -8.050 9.216 -0.222 1.00 97.88 85 ASP A C 1
ATOM 709 O O . ASP A 1 85 ? -8.054 7.999 -0.434 1.00 97.88 85 ASP A O 1
ATOM 713 N N . VAL A 1 86 ? -9.162 9.952 -0.332 1.00 98.00 86 VAL A N 1
ATOM 714 C CA . VAL A 1 86 ? -10.455 9.402 -0.762 1.00 98.00 86 VAL A CA 1
ATOM 715 C C . VAL A 1 86 ? -10.378 8.927 -2.210 1.00 98.00 86 VAL A C 1
ATOM 717 O O . VAL A 1 86 ? -10.831 7.817 -2.510 1.00 98.00 86 VAL A O 1
ATOM 720 N N . ASP A 1 87 ? -9.787 9.735 -3.085 1.0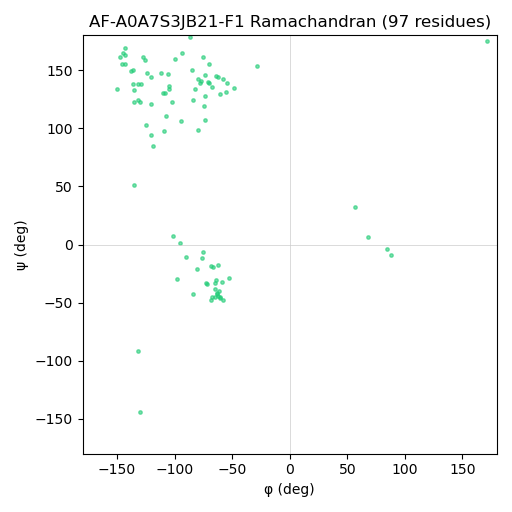0 98.31 87 ASP A N 1
ATOM 721 C CA . ASP A 1 87 ? -9.603 9.404 -4.496 1.00 98.31 87 ASP A CA 1
ATOM 722 C C . ASP A 1 87 ? -8.709 8.171 -4.652 1.00 98.31 87 ASP A C 1
ATOM 724 O O . ASP A 1 87 ? -9.101 7.225 -5.336 1.00 98.31 87 ASP A O 1
ATOM 728 N N . TYR A 1 88 ? -7.599 8.096 -3.911 1.00 9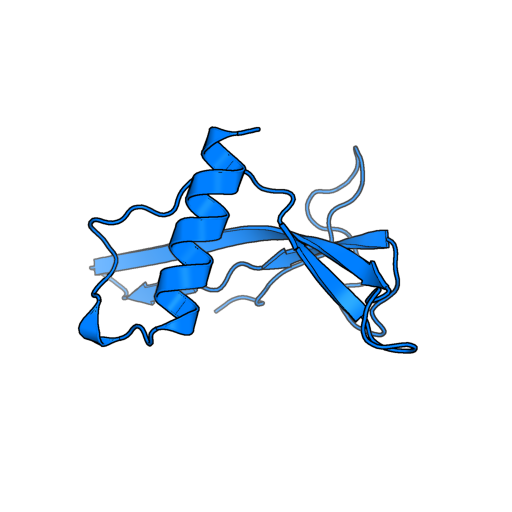7.25 88 TYR A N 1
ATOM 729 C CA . TYR A 1 88 ? -6.724 6.924 -3.877 1.00 97.25 88 TYR A CA 1
ATOM 730 C C . TYR A 1 88 ? -7.468 5.653 -3.444 1.00 97.25 88 TYR A C 1
ATOM 732 O O . TYR A 1 88 ? -7.352 4.610 -4.088 1.00 97.25 88 TYR A O 1
ATOM 740 N N . ILE A 1 89 ? -8.259 5.710 -2.365 1.00 97.88 89 ILE A N 1
ATOM 741 C CA . ILE A 1 89 ? -9.021 4.546 -1.884 1.00 97.88 89 ILE A CA 1
ATOM 742 C C . ILE A 1 89 ? -10.045 4.094 -2.930 1.00 97.88 89 ILE A C 1
ATOM 744 O O . ILE A 1 89 ? -10.210 2.890 -3.144 1.00 97.88 89 ILE A O 1
ATOM 748 N N . ASN A 1 90 ? -10.738 5.037 -3.571 1.00 97.88 90 ASN A N 1
ATOM 749 C CA . ASN A 1 90 ? -11.731 4.731 -4.596 1.00 97.88 90 ASN A CA 1
ATOM 750 C C . ASN A 1 90 ? -11.083 4.132 -5.848 1.00 97.88 90 ASN A C 1
ATOM 752 O O . ASN A 1 90 ? -11.567 3.111 -6.335 1.00 97.88 90 ASN A O 1
ATOM 756 N N . GLU A 1 91 ? -9.979 4.711 -6.324 1.00 97.88 91 GLU A N 1
ATOM 757 C CA . GLU A 1 91 ? -9.206 4.191 -7.453 1.00 97.88 91 GLU A CA 1
ATOM 758 C C . GLU A 1 91 ? -8.670 2.789 -7.144 1.00 97.88 91 GLU A C 1
ATOM 760 O O . GLU A 1 91 ? -8.842 1.863 -7.934 1.00 97.88 91 GLU A O 1
ATOM 765 N N . TYR A 1 92 ? -8.106 2.580 -5.951 1.00 97.81 92 TYR A N 1
ATOM 766 C CA . TYR A 1 92 ? -7.653 1.263 -5.516 1.00 97.81 92 TYR A CA 1
ATOM 767 C 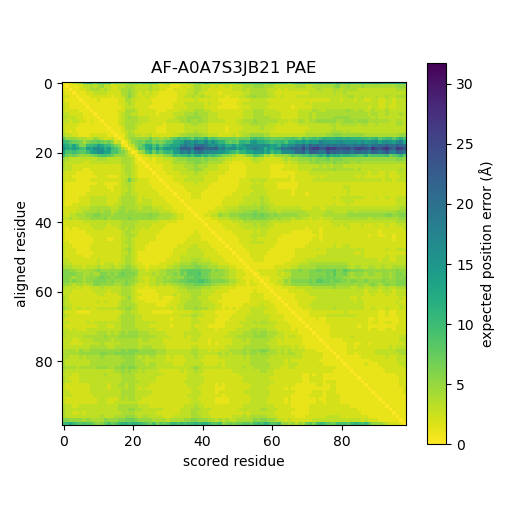C . TYR A 1 92 ? -8.806 0.248 -5.467 1.00 97.81 92 TYR A C 1
ATOM 769 O O . TYR A 1 92 ? -8.663 -0.864 -5.970 1.00 97.81 92 TYR A O 1
ATOM 777 N N . HIS A 1 93 ? -9.974 0.607 -4.919 1.00 98.25 93 HIS A N 1
ATOM 778 C CA . HIS A 1 93 ? -11.147 -0.282 -4.898 1.00 98.25 93 HIS A CA 1
ATOM 779 C C . HIS A 1 93 ? -11.686 -0.584 -6.298 1.00 98.25 93 HIS A C 1
ATOM 781 O O . HIS A 1 93 ? -12.179 -1.691 -6.515 1.00 98.25 93 HIS A O 1
ATOM 787 N N . GLN A 1 94 ? -11.598 0.367 -7.230 1.00 98.19 94 GLN A N 1
ATOM 788 C CA . GLN A 1 94 ? -11.962 0.156 -8.629 1.00 98.19 94 GLN A CA 1
ATOM 789 C C . GLN A 1 94 ? -10.977 -0.809 -9.302 1.00 98.19 94 GLN A C 1
ATOM 791 O O . GLN A 1 94 ? -11.400 -1.822 -9.846 1.00 98.19 94 GLN A O 1
ATOM 796 N N . ASN A 1 95 ? -9.671 -0.595 -9.127 1.00 96.81 95 ASN A N 1
ATOM 797 C CA . ASN A 1 95 ? -8.625 -1.495 -9.618 1.00 96.81 95 ASN A CA 1
ATOM 798 C C . ASN A 1 95 ? -8.746 -2.922 -9.059 1.00 96.81 95 ASN A C 1
ATOM 800 O O . ASN A 1 95 ? -8.383 -3.878 -9.733 1.00 96.81 95 ASN A O 1
ATOM 804 N N . VAL A 1 96 ? -9.232 -3.089 -7.824 1.00 97.81 96 VAL A N 1
ATOM 805 C CA . VAL A 1 96 ? -9.522 -4.416 -7.251 1.00 97.81 96 VAL A CA 1
ATOM 806 C C . VAL A 1 96 ? -10.769 -5.050 -7.870 1.00 97.81 96 VAL A C 1
ATOM 808 O O . VAL A 1 96 ? -10.833 -6.267 -7.980 1.00 97.81 96 VAL A O 1
ATOM 811 N N . ARG A 1 97 ? -11.769 -4.249 -8.248 1.00 97.62 97 ARG A N 1
ATOM 812 C CA . ARG A 1 97 ? -12.998 -4.733 -8.893 1.00 97.62 97 ARG A CA 1
ATOM 813 C C . ARG A 1 97 ? -12.760 -5.187 -10.334 1.00 97.62 97 ARG A C 1
ATOM 815 O O . ARG A 1 97 ? -13.451 -6.097 -10.779 1.00 97.62 97 ARG A O 1
ATOM 822 N N . ASP A 1 98 ? -11.839 -4.531 -11.030 1.00 96.88 98 ASP A N 1
ATOM 823 C CA . ASP A 1 98 ? -11.575 -4.754 -12.455 1.00 96.88 98 ASP A CA 1
ATOM 824 C C . ASP A 1 98 ? -10.508 -5.833 -12.724 1.00 96.88 98 ASP A C 1
ATOM 826 O O . ASP A 1 98 ? -10.330 -6.230 -13.877 1.00 96.88 98 ASP A O 1
ATOM 830 N N . ALA A 1 99 ? -9.797 -6.284 -11.684 1.00 89.31 99 ALA A N 1
ATOM 831 C CA . ALA A 1 99 ? -8.794 -7.352 -11.743 1.00 89.31 99 ALA A CA 1
ATOM 832 C C . ALA A 1 99 ? -9.431 -8.751 -11.725 1.00 89.31 99 ALA A C 1
ATOM 834 O O . ALA A 1 99 ? -8.904 -9.628 -12.448 1.00 89.31 99 ALA A O 1
#

Foldseek 3Di:
DDDQKAWCDDPDDRHDDPGDDDDDAFTKMKGWDKDDDPPPDIDIDIFIWGWHQDPVDHPDIDIDTPDQDADDPVPDDCVPDDPVRVVVNVVSPVVSVVD